Protein AF-A0A511W5P7-F1 (afdb_monomer_lite)

Radius of gyration: 16.64 Å; chains: 1; bounding box: 38×21×53 Å

Secondary structure (DSSP, 8-state):
--THHHHHHHHHHHHHHHHHHHHHTSSSPPB-SS----GGGB-HHHHHHHHHHHHHHHHHHHHHHHHH----HHHHHHHHHHHHHHHHHHHHHHHHHHIIIII--

Sequence (105 aa):
MNILLYFIGPILVVLILNPILSSMYKDEEKNDKGFVLNYHRLTYRRKMIRTLWGIPFITLLFLVIYWIGDLSSIEYIILGIVFFSLLLMGFVHNYVKWIKNEKYV

Structure (mmCIF, N/CA/C/O backbone):
data_AF-A0A511W5P7-F1
#
_entry.id   AF-A0A511W5P7-F1
#
loop_
_atom_site.group_PDB
_atom_site.id
_atom_site.type_symbol
_atom_site.label_atom_id
_atom_site.label_alt_id
_atom_site.label_comp_id
_atom_site.label_asym_id
_atom_site.label_entity_id
_atom_site.label_seq_id
_atom_site.pdbx_PDB_ins_code
_atom_site.Cartn_x
_atom_site.Cartn_y
_atom_site.Cartn_z
_atom_site.occupancy
_atom_site.B_iso_or_equiv
_atom_site.auth_seq_id
_atom_site.auth_comp_id
_atom_site.auth_asym_id
_atom_site.auth_atom_id
_atom_site.pdbx_PDB_model_num
ATOM 1 N N . MET A 1 1 ? 1.495 -1.564 -28.176 1.00 57.84 1 MET A N 1
ATOM 2 C CA . MET A 1 1 ? 0.201 -1.326 -27.493 1.00 57.84 1 MET A CA 1
ATOM 3 C C . MET A 1 1 ? 0.514 -0.845 -26.086 1.00 57.84 1 MET A C 1
ATOM 5 O O . MET A 1 1 ? 1.328 -1.481 -25.433 1.00 57.84 1 MET A O 1
ATOM 9 N N . ASN A 1 2 ? -0.005 0.308 -25.661 1.00 71.88 2 ASN A N 1
ATOM 10 C CA . ASN A 1 2 ? 0.457 0.950 -24.427 1.00 71.88 2 ASN A CA 1
ATOM 11 C C . ASN A 1 2 ? -0.189 0.273 -23.203 1.00 71.88 2 ASN A C 1
ATOM 13 O O . ASN A 1 2 ? -1.355 0.527 -22.907 1.00 71.88 2 ASN A O 1
ATOM 17 N N . ILE A 1 3 ? 0.553 -0.616 -22.528 1.00 70.25 3 ILE A N 1
ATOM 18 C CA . ILE A 1 3 ? 0.076 -1.434 -21.394 1.00 70.25 3 ILE A CA 1
ATOM 19 C C . ILE A 1 3 ? -0.558 -0.578 -20.280 1.00 70.25 3 ILE A C 1
ATOM 21 O O . ILE A 1 3 ? -1.493 -1.012 -19.613 1.00 70.25 3 ILE A O 1
ATOM 25 N N . LEU A 1 4 ? -0.113 0.677 -20.148 1.00 68.69 4 LEU A N 1
ATOM 26 C CA . LEU A 1 4 ? -0.618 1.663 -19.192 1.00 68.69 4 LEU A CA 1
ATOM 27 C C . LEU A 1 4 ? -2.132 1.898 -19.308 1.00 68.69 4 LEU A C 1
ATOM 29 O O . LEU A 1 4 ? -2.795 2.065 -18.286 1.00 68.69 4 LEU A O 1
ATOM 33 N N . LEU A 1 5 ? -2.701 1.844 -20.519 1.00 77.81 5 LEU A N 1
ATOM 34 C CA . LEU A 1 5 ? -4.140 2.045 -20.742 1.00 77.81 5 LEU A CA 1
ATOM 35 C C . LEU A 1 5 ? -5.002 0.995 -20.028 1.00 77.81 5 LEU A C 1
ATOM 37 O O . LEU A 1 5 ? -6.089 1.324 -19.556 1.00 77.81 5 LEU A O 1
ATOM 41 N N . TYR A 1 6 ? -4.511 -0.239 -19.887 1.00 80.12 6 TYR A N 1
ATOM 42 C CA . TYR A 1 6 ? -5.239 -1.304 -19.191 1.00 80.12 6 TYR A CA 1
ATOM 43 C C . TYR A 1 6 ? -5.291 -1.099 -17.674 1.00 80.12 6 TYR A C 1
ATOM 45 O O . TYR A 1 6 ? -6.205 -1.602 -17.025 1.00 80.12 6 TYR A O 1
ATOM 53 N N . PHE A 1 7 ? -4.355 -0.334 -17.103 1.00 78.31 7 PHE A N 1
ATOM 54 C CA . PHE A 1 7 ? -4.325 -0.041 -15.669 1.00 78.31 7 PHE A CA 1
ATOM 55 C C . PHE A 1 7 ? -5.201 1.156 -15.282 1.00 78.31 7 PHE A C 1
ATOM 57 O O . PHE A 1 7 ? -5.665 1.217 -14.145 1.00 78.31 7 PHE A O 1
ATOM 64 N N . ILE A 1 8 ? -5.489 2.072 -16.215 1.00 84.75 8 ILE A N 1
ATOM 65 C CA . ILE A 1 8 ? -6.290 3.279 -15.942 1.00 84.75 8 ILE A CA 1
ATOM 66 C C . ILE A 1 8 ? -7.687 2.915 -15.421 1.00 84.75 8 ILE A C 1
ATOM 68 O O . ILE A 1 8 ? -8.119 3.456 -14.405 1.00 84.75 8 ILE A O 1
ATOM 72 N N . GLY A 1 9 ? -8.378 1.974 -16.072 1.00 87.19 9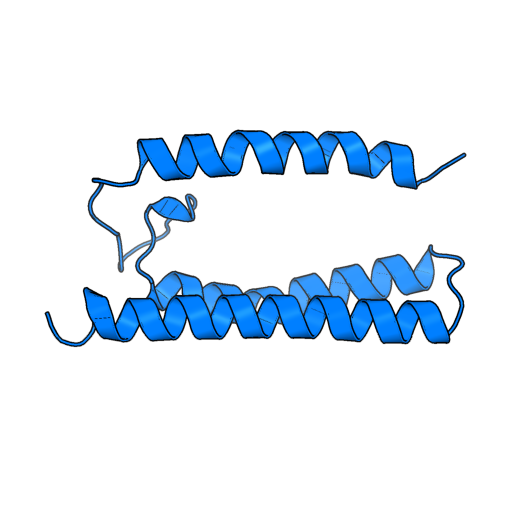 GLY A N 1
ATOM 73 C CA . GLY A 1 9 ? -9.728 1.550 -15.676 1.00 87.19 9 GLY A CA 1
ATOM 74 C C . GLY A 1 9 ? -9.795 1.012 -14.238 1.00 87.19 9 GLY A C 1
ATOM 75 O O . GLY A 1 9 ? -10.516 1.580 -13.416 1.00 87.19 9 GLY A O 1
ATOM 76 N N . PRO A 1 10 ? -9.021 -0.034 -13.889 1.00 87.25 10 PRO A N 1
ATOM 77 C CA . PRO A 1 10 ? -8.951 -0.557 -12.526 1.00 87.25 10 PRO A CA 1
ATOM 78 C C . PRO A 1 10 ? -8.564 0.497 -11.481 1.00 87.25 10 PRO A C 1
ATOM 80 O O . PRO A 1 10 ? -9.158 0.528 -10.403 1.00 87.25 10 PRO A O 1
ATOM 83 N N . ILE A 1 11 ? -7.616 1.389 -11.794 1.00 86.06 11 ILE A N 1
ATOM 84 C CA . ILE A 1 11 ? -7.204 2.468 -10.883 1.00 86.06 11 ILE A CA 1
ATOM 85 C C . ILE A 1 11 ? -8.371 3.422 -10.611 1.00 86.06 11 ILE A C 1
ATOM 87 O O . ILE A 1 11 ? -8.648 3.723 -9.450 1.00 86.06 11 ILE A O 1
ATOM 91 N N . LEU A 1 12 ? -9.094 3.856 -11.648 1.00 89.38 12 LEU A N 1
ATOM 92 C CA . LEU A 1 12 ? -10.261 4.729 -11.494 1.00 89.38 12 LEU A CA 1
ATOM 93 C C . LEU A 1 12 ? -11.353 4.075 -10.643 1.00 89.38 12 LEU A C 1
ATOM 95 O O . LEU A 1 12 ? -11.903 4.717 -9.749 1.00 89.38 12 LEU A O 1
ATOM 99 N N . VAL A 1 13 ? -11.623 2.787 -10.865 1.00 90.38 13 VAL A N 1
ATOM 100 C CA . VAL A 1 13 ? -12.593 2.029 -10.063 1.00 90.38 13 VAL A CA 1
ATOM 101 C C . VAL A 1 13 ? -12.185 2.014 -8.589 1.00 90.38 13 VAL A C 1
ATOM 103 O O . VAL A 1 13 ? -13.008 2.308 -7.725 1.00 90.38 13 VAL A O 1
ATOM 106 N N . VAL A 1 14 ? -10.914 1.741 -8.278 1.00 87.44 14 VAL A N 1
ATOM 107 C CA . VAL A 1 14 ? -10.419 1.755 -6.892 1.00 87.44 14 VAL A CA 1
ATOM 108 C C . VAL A 1 14 ? -10.532 3.151 -6.274 1.00 87.44 14 VAL A C 1
ATOM 110 O O . VAL A 1 14 ? -10.987 3.270 -5.137 1.00 87.44 14 VAL A O 1
ATOM 113 N N . LEU A 1 15 ? -10.174 4.207 -7.010 1.00 88.69 15 LEU A N 1
ATOM 114 C CA . LEU A 1 15 ? -10.242 5.590 -6.527 1.00 88.69 15 LEU A CA 1
ATOM 115 C C . LEU A 1 15 ? -11.670 6.042 -6.205 1.00 88.69 15 LEU A C 1
ATOM 117 O O . LEU A 1 15 ? -11.852 6.802 -5.258 1.00 88.69 15 LEU A O 1
ATOM 121 N N . ILE A 1 16 ? -12.670 5.563 -6.949 1.00 91.50 16 ILE A N 1
ATOM 122 C CA . ILE A 1 16 ? -14.084 5.886 -6.716 1.00 91.50 16 ILE A CA 1
ATOM 123 C C . ILE A 1 16 ? -14.674 5.017 -5.599 1.00 91.50 16 ILE A C 1
ATOM 125 O O . ILE A 1 16 ? -15.345 5.527 -4.703 1.00 91.50 16 ILE A O 1
ATOM 129 N N . LEU A 1 17 ? -14.421 3.705 -5.610 1.00 88.56 17 LEU A N 1
ATOM 130 C CA . LEU A 1 17 ? -15.016 2.785 -4.635 1.00 88.56 17 LEU A CA 1
ATOM 131 C C . LEU A 1 17 ? -14.478 2.997 -3.218 1.00 88.56 17 LEU A C 1
ATOM 133 O O . LEU A 1 17 ? -15.220 2.850 -2.248 1.00 88.56 17 LEU A O 1
ATOM 137 N N . ASN A 1 18 ? -13.198 3.341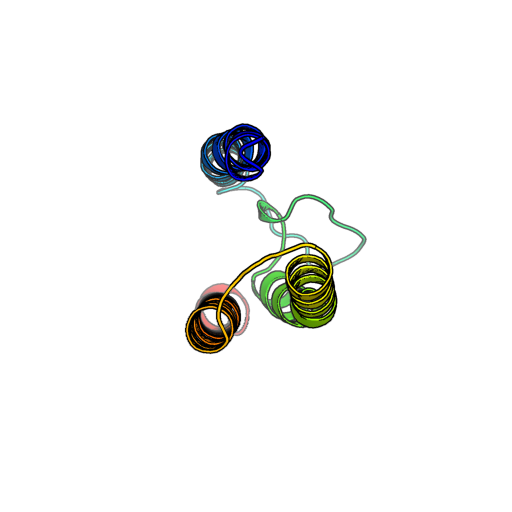 -3.074 1.00 87.50 18 ASN A N 1
ATOM 138 C CA . ASN A 1 18 ? -12.569 3.469 -1.763 1.00 87.50 18 ASN A CA 1
ATOM 139 C C . ASN A 1 18 ? -13.214 4.550 -0.861 1.00 87.50 18 ASN A C 1
ATOM 141 O O . ASN A 1 18 ? -13.550 4.216 0.278 1.00 87.50 18 ASN A O 1
ATOM 145 N N . PRO A 1 19 ? -13.461 5.798 -1.319 1.00 88.19 19 PRO A N 1
ATOM 146 C CA . PRO A 1 19 ? -14.156 6.802 -0.513 1.00 88.19 19 PRO A CA 1
ATOM 147 C C . PRO A 1 19 ? -15.622 6.441 -0.252 1.00 88.19 19 PRO A C 1
ATOM 149 O O . PRO A 1 19 ? -16.094 6.649 0.864 1.00 88.19 19 PRO A O 1
ATOM 152 N N . ILE A 1 20 ? -16.323 5.846 -1.226 1.00 89.19 20 ILE A N 1
ATOM 153 C CA . ILE A 1 20 ? -17.718 5.408 -1.051 1.00 89.19 20 ILE A CA 1
ATOM 154 C C . ILE A 1 20 ? -17.803 4.385 0.084 1.00 89.19 20 ILE A C 1
ATOM 156 O O . ILE A 1 20 ? -18.536 4.582 1.051 1.00 89.19 20 ILE A O 1
ATOM 160 N N . LEU A 1 21 ? -16.990 3.327 0.019 1.00 86.56 21 LEU A N 1
ATOM 161 C CA . LEU A 1 21 ? -16.954 2.299 1.056 1.00 86.56 21 LEU A CA 1
ATOM 162 C C . LEU A 1 21 ? -16.466 2.870 2.396 1.00 86.56 21 LEU A C 1
ATOM 164 O O . LEU A 1 21 ? -17.007 2.525 3.443 1.00 86.56 21 LEU A O 1
ATOM 168 N N . SER A 1 22 ? -15.490 3.780 2.385 1.00 85.56 22 SER A N 1
ATOM 169 C CA . SER A 1 22 ? -15.046 4.452 3.609 1.00 85.56 22 SER A CA 1
ATOM 170 C C . SER A 1 22 ? -16.168 5.245 4.278 1.00 85.56 22 SER A C 1
ATOM 172 O O . SER A 1 22 ? -16.197 5.310 5.504 1.00 85.56 22 SER A O 1
ATOM 174 N N . SER A 1 23 ? -17.055 5.872 3.503 1.00 85.62 23 SER A N 1
ATOM 175 C CA . SER A 1 23 ? -18.180 6.638 4.041 1.00 85.62 23 SER A CA 1
ATOM 176 C C . SER A 1 23 ? -19.292 5.722 4.540 1.00 85.62 23 SER A C 1
ATOM 178 O O . SER A 1 23 ? -19.844 5.969 5.606 1.00 85.62 23 SER A O 1
ATOM 180 N N . MET A 1 24 ? -19.602 4.653 3.802 1.00 86.56 24 MET A N 1
ATOM 181 C CA . MET A 1 24 ? -20.674 3.721 4.164 1.00 86.56 24 MET A CA 1
ATOM 182 C C . MET A 1 24 ? -20.395 2.968 5.468 1.00 86.56 24 MET A C 1
ATOM 184 O O . MET A 1 24 ? -21.317 2.703 6.226 1.00 86.56 24 MET A O 1
ATOM 188 N N . TYR A 1 25 ? -19.132 2.622 5.735 1.00 83.56 25 TYR A N 1
ATOM 189 C CA . TYR A 1 25 ? -18.744 1.789 6.880 1.00 83.56 25 TYR A CA 1
ATOM 190 C C . TYR A 1 25 ? -18.040 2.572 7.994 1.00 83.56 25 TYR A C 1
ATOM 192 O O . TYR A 1 25 ? -17.327 1.982 8.805 1.00 83.56 25 TYR A O 1
ATOM 200 N N . LYS A 1 26 ? -18.190 3.900 8.020 1.00 77.69 26 LYS A N 1
ATOM 201 C CA . LYS A 1 26 ? -17.518 4.760 9.001 1.00 77.69 26 LYS A CA 1
ATOM 202 C C . LYS A 1 26 ? -18.018 4.520 10.429 1.00 77.69 26 LYS A C 1
ATOM 204 O O . LYS A 1 26 ? -17.194 4.450 11.340 1.00 77.69 26 LYS A O 1
ATOM 209 N N . ASP A 1 27 ? -19.332 4.377 10.584 1.00 80.00 27 ASP A N 1
ATOM 210 C CA . ASP A 1 27 ? -20.018 4.269 11.881 1.00 80.00 27 ASP A CA 1
ATOM 211 C C . ASP A 1 27 ? -20.400 2.818 12.228 1.00 80.00 27 ASP A C 1
ATOM 213 O O . ASP A 1 27 ? -21.024 2.545 13.248 1.00 80.00 27 ASP A O 1
ATOM 217 N N . GLU A 1 28 ? -20.007 1.871 11.377 1.00 81.06 28 GLU A N 1
ATOM 218 C CA . GLU A 1 28 ? -20.232 0.444 11.585 1.00 81.06 28 GLU A CA 1
ATOM 219 C C . GLU A 1 28 ? -19.248 -0.134 12.606 1.00 81.06 28 GLU A C 1
ATOM 221 O O . GLU A 1 28 ? -18.050 0.175 12.597 1.00 81.06 28 GLU A O 1
ATOM 226 N N . GLU A 1 29 ? -19.737 -1.045 13.451 1.00 80.12 29 GLU A N 1
ATOM 227 C CA . GLU A 1 29 ? -18.880 -1.770 14.382 1.00 80.12 29 GLU A CA 1
ATOM 228 C C . GLU A 1 29 ? -17.821 -2.589 13.636 1.00 80.12 29 GLU A C 1
ATOM 230 O O . GLU A 1 29 ? -18.081 -3.315 12.666 1.00 80.12 29 GLU A O 1
ATOM 235 N N . LYS A 1 30 ? -16.581 -2.474 14.112 1.00 83.00 30 LYS A N 1
ATOM 236 C CA . LYS A 1 30 ? -15.450 -3.177 13.518 1.00 83.00 30 LYS A CA 1
ATOM 237 C C . LYS A 1 30 ? -15.363 -4.600 14.035 1.00 83.00 30 LYS A C 1
ATOM 239 O O . LYS A 1 30 ? -15.376 -4.848 15.235 1.00 83.00 30 LYS A O 1
ATOM 244 N N . ASN A 1 31 ? -15.147 -5.532 13.116 1.00 80.31 31 ASN A N 1
ATOM 245 C CA . ASN A 1 31 ? -15.118 -6.956 13.416 1.00 80.31 31 ASN A CA 1
ATOM 246 C C . ASN A 1 31 ? -13.686 -7.493 13.570 1.00 80.31 31 ASN A C 1
ATOM 248 O O . ASN A 1 31 ? -12.931 -7.586 12.593 1.00 80.31 31 ASN A O 1
ATOM 252 N N . ASP A 1 32 ? -13.339 -7.929 14.790 1.00 76.19 32 ASP A N 1
ATOM 253 C CA . ASP A 1 32 ? -12.065 -8.610 15.094 1.00 76.19 32 ASP A CA 1
ATOM 254 C C . ASP A 1 32 ? -12.149 -10.144 15.105 1.00 76.19 32 ASP A C 1
ATOM 256 O O . ASP A 1 32 ? -11.146 -10.822 15.346 1.00 76.19 32 ASP A O 1
ATOM 260 N N . LYS A 1 33 ? -13.315 -10.723 14.788 1.00 81.06 33 LYS A N 1
ATOM 261 C CA . LYS A 1 33 ? -13.539 -12.179 14.723 1.00 81.06 33 LYS A CA 1
ATOM 262 C C . LYS A 1 33 ? -14.095 -12.603 13.361 1.00 81.06 33 LYS A C 1
ATOM 264 O O . LYS A 1 33 ? -14.657 -11.796 12.628 1.00 81.06 33 LYS A O 1
ATOM 269 N N . GLY A 1 34 ? -13.862 -13.865 13.000 1.00 83.19 34 GLY A N 1
ATOM 270 C CA . GLY A 1 34 ? -14.349 -14.454 11.749 1.00 83.19 34 GLY A CA 1
ATOM 271 C C . GLY A 1 34 ? -13.713 -13.886 10.476 1.00 83.19 34 GLY A C 1
ATOM 272 O O . GLY A 1 34 ? -12.788 -13.063 10.523 1.00 83.19 34 GLY A O 1
ATOM 273 N N . PHE A 1 35 ? -14.219 -14.360 9.337 1.00 81.56 35 PHE A N 1
ATOM 274 C CA . PHE A 1 35 ? -13.823 -13.921 8.003 1.00 81.56 35 PHE A CA 1
ATOM 275 C C . PHE A 1 35 ? -14.568 -12.640 7.619 1.00 81.56 35 PHE A C 1
ATOM 277 O O . PHE A 1 35 ? -15.795 -12.600 7.611 1.00 81.56 35 PHE A O 1
ATOM 284 N N . VAL A 1 36 ? -13.815 -11.589 7.293 1.00 82.31 36 VAL A N 1
ATOM 285 C CA . VAL A 1 36 ? -14.363 -10.295 6.872 1.00 82.31 36 VAL A CA 1
ATOM 286 C C . VAL A 1 36 ? -13.648 -9.864 5.595 1.00 82.31 36 VAL A C 1
ATOM 288 O O . VAL A 1 36 ? -12.450 -9.550 5.608 1.00 82.31 36 VAL A O 1
ATOM 291 N N . LEU A 1 37 ? -14.392 -9.869 4.487 1.00 77.25 37 LEU A N 1
ATOM 292 C CA . LEU A 1 37 ? -13.904 -9.436 3.173 1.00 77.25 37 LEU A CA 1
ATOM 293 C C . LEU A 1 37 ? -13.681 -7.926 3.137 1.00 77.25 37 LEU A C 1
ATOM 295 O O . LEU A 1 37 ? -12.585 -7.470 2.811 1.00 77.25 37 LEU A O 1
ATOM 299 N N . ASN A 1 38 ? -14.704 -7.159 3.517 1.00 82.75 38 ASN A N 1
ATOM 300 C CA . ASN A 1 38 ? -14.684 -5.707 3.425 1.00 82.75 38 ASN A CA 1
ATOM 301 C C . ASN A 1 38 ? -13.612 -5.101 4.340 1.00 82.75 38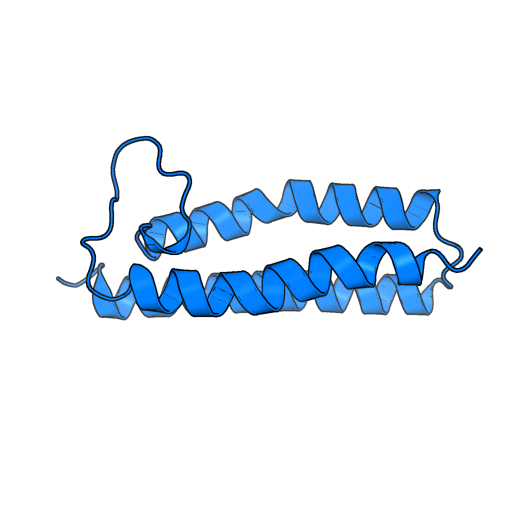 ASN A C 1
ATOM 303 O O . ASN A 1 38 ? -13.692 -5.200 5.566 1.00 82.75 38 ASN A O 1
ATOM 307 N N . TYR A 1 39 ? -12.636 -4.428 3.728 1.00 82.56 39 TYR A N 1
ATOM 308 C CA . TYR A 1 39 ? -11.529 -3.799 4.434 1.00 82.56 39 TYR A CA 1
ATOM 309 C C . TYR A 1 39 ? -12.006 -2.758 5.451 1.00 82.56 39 TYR A C 1
ATOM 311 O O . TYR A 1 39 ? -11.456 -2.685 6.546 1.00 82.56 39 TYR A O 1
ATOM 319 N N . HIS A 1 40 ? -13.047 -1.981 5.142 1.00 83.94 40 HIS A N 1
ATOM 320 C CA . HIS A 1 40 ? -13.464 -0.863 5.992 1.00 83.94 40 HIS A CA 1
ATOM 321 C C . HIS A 1 40 ? -14.028 -1.306 7.346 1.00 83.94 40 HIS A C 1
ATOM 323 O O . HIS A 1 40 ? -13.736 -0.649 8.343 1.00 83.94 40 HIS A O 1
ATOM 329 N N . ARG A 1 41 ? -14.659 -2.488 7.408 1.00 85.69 41 ARG A N 1
ATOM 330 C CA . ARG A 1 41 ? -15.222 -3.104 8.630 1.00 85.69 41 ARG A CA 1
ATOM 331 C C . ARG A 1 41 ? -14.193 -3.798 9.530 1.00 85.69 41 ARG A C 1
ATOM 333 O O . ARG A 1 41 ? -14.555 -4.378 10.549 1.00 85.69 41 ARG A O 1
ATOM 340 N N . LEU A 1 42 ? -12.916 -3.808 9.153 1.00 87.25 42 LEU A N 1
ATOM 341 C CA . LEU A 1 42 ? -11.862 -4.421 9.962 1.00 87.25 42 LEU A CA 1
ATOM 342 C C . LEU A 1 42 ? -11.364 -3.474 11.054 1.00 87.25 42 LEU A C 1
ATOM 344 O O . LEU A 1 42 ? -11.209 -2.267 10.827 1.00 87.25 42 LEU A O 1
ATOM 348 N N . THR A 1 43 ? -11.002 -4.062 12.193 1.00 89.62 43 THR A N 1
ATOM 349 C CA . THR A 1 43 ? -10.166 -3.426 13.219 1.00 89.62 43 THR A CA 1
ATOM 350 C C . THR A 1 43 ? -8.837 -2.961 12.632 1.00 89.62 43 THR A C 1
ATOM 352 O O . THR A 1 43 ? -8.296 -3.560 11.694 1.00 89.62 43 THR A O 1
ATOM 355 N N . TYR A 1 44 ? -8.283 -1.884 13.182 1.00 89.00 44 TYR A N 1
ATOM 356 C CA . TYR A 1 44 ? -6.974 -1.377 12.781 1.00 89.00 44 TYR A CA 1
ATOM 357 C C . TYR A 1 44 ? -5.872 -2.416 13.017 1.00 89.00 44 TYR A C 1
ATOM 359 O O . TYR A 1 44 ? -4.966 -2.531 12.190 1.00 89.00 44 TYR A O 1
ATOM 367 N N . ARG A 1 45 ? -6.003 -3.260 14.051 1.00 89.50 45 ARG A N 1
ATOM 368 C CA . ARG A 1 45 ? -5.126 -4.423 14.266 1.00 89.50 45 ARG A CA 1
ATOM 369 C C . ARG A 1 45 ? -5.106 -5.380 13.071 1.00 89.50 45 ARG A C 1
ATOM 371 O O . ARG A 1 45 ? -4.039 -5.738 12.573 1.00 89.50 45 ARG A O 1
ATOM 378 N N . ARG A 1 46 ? -6.278 -5.805 12.587 1.00 89.75 46 ARG A N 1
ATOM 379 C CA . ARG A 1 46 ? -6.381 -6.715 11.432 1.00 89.75 46 ARG A CA 1
ATOM 380 C C . ARG A 1 46 ? -5.926 -6.054 10.143 1.00 89.75 46 ARG A C 1
ATOM 382 O O . ARG A 1 46 ? -5.275 -6.715 9.339 1.00 89.75 46 ARG A O 1
ATOM 389 N N . LYS A 1 47 ? -6.233 -4.767 9.955 1.00 91.38 47 LYS A N 1
ATOM 390 C CA . LYS A 1 47 ? -5.727 -3.979 8.822 1.00 91.38 47 LYS A CA 1
ATOM 391 C C . LYS A 1 47 ? -4.199 -3.984 8.801 1.00 91.38 47 LYS A C 1
ATOM 393 O O . LYS A 1 47 ? -3.628 -4.301 7.766 1.00 91.38 47 LYS A O 1
ATOM 398 N N . MET A 1 48 ? -3.554 -3.762 9.949 1.00 91.69 48 MET A N 1
ATOM 399 C CA . MET A 1 48 ? -2.095 -3.826 10.100 1.00 91.69 48 MET A CA 1
ATOM 400 C C . MET A 1 48 ? -1.527 -5.201 9.718 1.00 91.69 48 MET A C 1
ATOM 402 O O . MET A 1 48 ? -0.609 -5.279 8.906 1.00 91.69 48 MET A O 1
ATOM 406 N N . ILE A 1 49 ? -2.094 -6.292 10.250 1.00 90.44 49 ILE A N 1
ATOM 407 C CA . ILE A 1 49 ? -1.666 -7.658 9.903 1.00 90.44 49 ILE A CA 1
ATOM 408 C C . ILE A 1 49 ? -1.847 -7.902 8.398 1.00 90.44 49 ILE A C 1
ATOM 410 O O . ILE A 1 49 ? -0.946 -8.416 7.741 1.00 90.44 49 ILE A O 1
ATOM 414 N N . ARG A 1 50 ? -2.981 -7.487 7.821 1.00 89.50 50 ARG A N 1
ATOM 415 C CA . ARG A 1 50 ? -3.261 -7.635 6.387 1.00 89.50 50 ARG A CA 1
ATOM 416 C C . ARG A 1 50 ? -2.302 -6.813 5.515 1.00 89.50 50 ARG A C 1
ATOM 418 O O . ARG A 1 50 ? -1.956 -7.281 4.438 1.00 89.50 50 ARG A O 1
ATOM 425 N N . THR A 1 51 ? -1.823 -5.654 5.975 1.00 92.19 51 THR A N 1
ATOM 426 C CA . THR A 1 51 ? -0.760 -4.899 5.286 1.00 92.19 51 THR A CA 1
ATOM 427 C C . THR A 1 51 ? 0.526 -5.724 5.164 1.00 92.19 51 THR A C 1
ATOM 429 O O . THR A 1 51 ? 1.138 -5.720 4.101 1.00 92.19 51 THR A O 1
ATOM 432 N N . LEU A 1 52 ? 0.898 -6.498 6.192 1.00 91.44 52 LEU A N 1
ATOM 433 C CA . LEU A 1 52 ? 2.052 -7.407 6.129 1.00 91.44 52 LEU A CA 1
ATOM 434 C C . LEU A 1 52 ? 1.804 -8.603 5.201 1.00 91.44 52 LEU A C 1
ATOM 436 O O . LEU A 1 52 ? 2.678 -8.961 4.419 1.00 91.44 52 LEU A O 1
ATOM 440 N N . TRP A 1 53 ? 0.597 -9.176 5.207 1.00 90.56 53 TRP A N 1
ATOM 441 C CA . TRP A 1 53 ? 0.209 -10.188 4.210 1.00 90.56 53 TRP A CA 1
ATOM 442 C C . TRP A 1 53 ? 0.197 -9.645 2.777 1.00 90.56 53 TRP A C 1
ATOM 444 O O . TRP A 1 53 ? 0.221 -10.429 1.834 1.00 90.56 53 TRP A O 1
ATOM 454 N N . GLY A 1 54 ? 0.195 -8.321 2.603 1.00 89.56 54 GLY A N 1
ATOM 455 C CA . GLY A 1 54 ? 0.394 -7.656 1.319 1.00 89.56 54 GLY A CA 1
ATOM 456 C C . GLY A 1 54 ? 1.793 -7.855 0.731 1.00 89.56 54 GLY A C 1
ATOM 457 O O . GLY A 1 54 ? 1.934 -7.748 -0.484 1.00 89.56 54 GLY A O 1
ATOM 458 N N . ILE A 1 55 ? 2.803 -8.189 1.550 1.00 92.31 55 ILE A N 1
ATOM 459 C CA . ILE A 1 55 ? 4.193 -8.382 1.105 1.00 92.31 55 ILE A CA 1
ATOM 460 C C . ILE A 1 55 ? 4.270 -9.438 -0.016 1.00 92.31 55 ILE A C 1
ATOM 462 O O . ILE A 1 55 ? 4.702 -9.068 -1.105 1.00 92.31 55 ILE A O 1
ATOM 466 N N . PRO A 1 56 ? 3.785 -10.690 0.162 1.00 93.94 56 PRO A N 1
ATOM 467 C CA . PRO A 1 56 ? 3.759 -11.685 -0.913 1.00 93.94 56 PRO A CA 1
ATOM 468 C C . PRO A 1 56 ? 3.138 -11.192 -2.225 1.00 93.94 56 PRO A C 1
ATOM 470 O O . PRO A 1 56 ? 3.674 -11.458 -3.298 1.00 93.94 56 PRO A O 1
ATOM 473 N N . PHE A 1 57 ? 2.026 -10.455 -2.153 1.00 91.75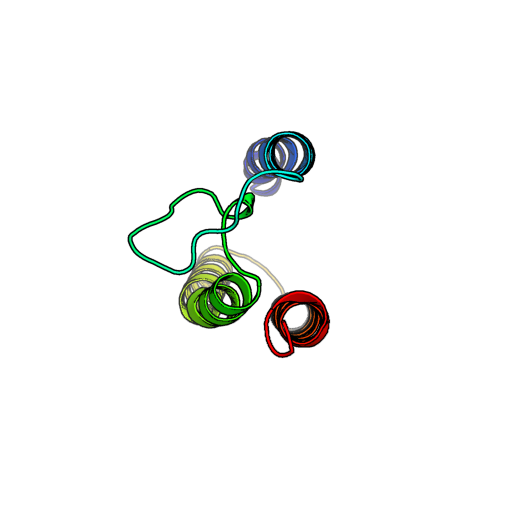 57 PHE A N 1
ATOM 474 C CA . PHE A 1 57 ? 1.329 -9.958 -3.342 1.00 91.75 57 PHE A CA 1
ATOM 475 C C . PHE A 1 57 ? 2.114 -8.857 -4.051 1.00 91.75 57 PHE A C 1
ATOM 477 O O . PHE A 1 57 ? 2.198 -8.860 -5.275 1.00 91.75 57 PHE A O 1
ATOM 484 N N . ILE A 1 58 ? 2.708 -7.934 -3.293 1.00 92.06 58 ILE A N 1
ATOM 485 C CA . ILE A 1 58 ? 3.551 -6.864 -3.835 1.00 92.06 58 ILE A CA 1
ATOM 486 C C . ILE A 1 58 ? 4.815 -7.455 -4.462 1.00 92.06 58 ILE A C 1
ATOM 488 O O . ILE A 1 58 ? 5.200 -7.040 -5.551 1.00 92.06 58 ILE A O 1
ATOM 492 N N . THR A 1 59 ? 5.430 -8.456 -3.828 1.00 92.94 59 THR A N 1
ATOM 493 C CA . THR A 1 59 ? 6.580 -9.171 -4.393 1.00 92.94 59 THR A CA 1
ATOM 494 C C . THR A 1 59 ? 6.206 -9.885 -5.689 1.00 92.94 59 THR A C 1
ATOM 496 O O . THR A 1 59 ? 6.920 -9.752 -6.679 1.00 92.94 59 THR A O 1
ATOM 499 N N . LEU A 1 60 ? 5.071 -10.590 -5.723 1.00 94.25 60 LEU A N 1
ATOM 500 C CA . LEU A 1 60 ? 4.589 -11.249 -6.936 1.00 94.25 60 LEU A CA 1
ATOM 501 C C . LEU A 1 60 ? 4.314 -10.237 -8.056 1.00 94.25 60 LEU A C 1
ATOM 503 O O . LEU A 1 60 ? 4.736 -10.449 -9.187 1.00 94.25 60 LEU A O 1
ATOM 507 N N . LEU A 1 61 ? 3.655 -9.119 -7.740 1.00 91.06 61 LEU A N 1
ATOM 508 C CA . LEU A 1 61 ? 3.405 -8.038 -8.692 1.00 91.06 61 LEU A CA 1
ATOM 509 C C . LEU A 1 61 ? 4.715 -7.468 -9.245 1.00 91.06 61 LEU A C 1
ATOM 511 O O . LEU A 1 61 ? 4.835 -7.281 -10.452 1.00 91.06 61 LEU A O 1
ATOM 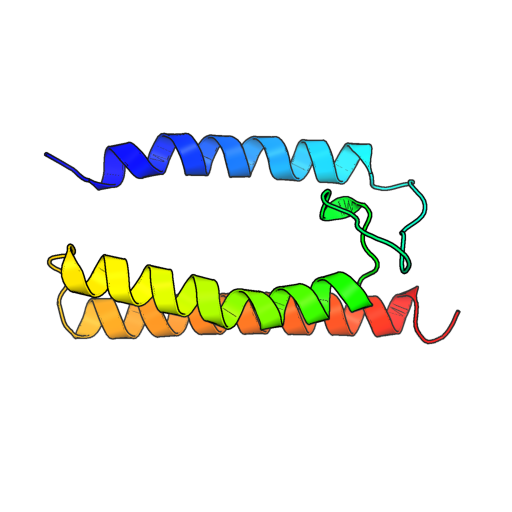515 N N . PHE A 1 62 ? 5.702 -7.229 -8.381 1.00 92.12 62 PHE A N 1
ATOM 516 C CA . PHE A 1 62 ? 7.017 -6.746 -8.791 1.00 92.12 62 PHE A CA 1
ATOM 517 C C . PHE A 1 62 ? 7.713 -7.734 -9.736 1.00 92.12 62 PHE A C 1
ATOM 519 O O . PHE A 1 62 ? 8.253 -7.315 -10.754 1.00 92.12 62 PHE A O 1
ATOM 526 N N . LEU A 1 63 ? 7.647 -9.041 -9.452 1.00 93.81 63 LEU A N 1
ATOM 527 C CA . LEU A 1 63 ? 8.198 -10.082 -10.327 1.00 93.81 63 LEU A CA 1
ATOM 528 C C . LEU A 1 63 ? 7.496 -10.137 -11.685 1.00 93.81 63 LEU A C 1
ATOM 530 O O . LEU A 1 63 ? 8.165 -10.269 -12.705 1.00 93.81 63 LEU A O 1
ATOM 534 N N . VAL A 1 64 ? 6.166 -10.002 -11.709 1.00 91.50 64 VAL A N 1
ATOM 535 C CA . VAL A 1 64 ? 5.411 -9.919 -12.964 1.00 91.50 64 VAL A CA 1
ATOM 536 C C . VAL A 1 64 ? 5.888 -8.717 -13.767 1.00 91.50 64 VAL A C 1
ATOM 538 O O . VAL A 1 64 ? 6.284 -8.898 -14.912 1.00 91.50 64 VAL A O 1
ATOM 541 N N . ILE A 1 65 ? 5.931 -7.521 -13.166 1.00 90.12 65 ILE A N 1
ATOM 542 C CA . ILE A 1 65 ? 6.418 -6.305 -13.836 1.00 90.12 65 ILE A CA 1
ATOM 543 C C . ILE A 1 65 ? 7.853 -6.503 -14.332 1.00 90.12 65 ILE A C 1
ATOM 545 O O . ILE A 1 65 ? 8.145 -6.107 -15.448 1.00 90.12 65 ILE A O 1
ATOM 549 N N . TYR A 1 66 ? 8.718 -7.162 -13.560 1.00 90.69 66 TYR A N 1
ATOM 550 C CA . TYR A 1 66 ? 10.085 -7.470 -13.978 1.00 90.69 66 TYR A CA 1
ATOM 551 C C . TYR A 1 66 ? 10.157 -8.409 -15.195 1.00 90.69 66 TYR A C 1
ATOM 553 O O . TYR A 1 66 ? 11.024 -8.246 -16.046 1.00 90.69 66 TYR A O 1
ATOM 561 N N . TRP A 1 67 ? 9.251 -9.386 -15.297 1.00 92.00 67 TRP A N 1
ATOM 562 C CA . TRP A 1 67 ? 9.223 -10.355 -16.400 1.00 92.00 67 TRP A CA 1
ATOM 563 C C . TRP A 1 67 ? 8.639 -9.805 -17.700 1.00 92.00 67 TRP A C 1
ATOM 565 O O . TRP A 1 67 ? 9.092 -10.190 -18.775 1.00 92.00 67 TRP A O 1
ATOM 575 N N . ILE A 1 68 ? 7.602 -8.969 -17.616 1.00 88.94 68 ILE A N 1
ATOM 576 C CA . ILE A 1 68 ? 6.888 -8.464 -18.804 1.00 88.94 68 ILE A CA 1
ATOM 577 C C . ILE A 1 68 ? 7.201 -7.001 -19.125 1.00 88.94 68 ILE A C 1
ATOM 579 O O . ILE A 1 68 ? 6.796 -6.506 -20.176 1.00 88.94 68 ILE A O 1
ATOM 583 N N . GLY A 1 69 ? 7.838 -6.290 -18.199 1.00 84.62 69 GLY A N 1
ATOM 584 C CA . GLY A 1 69 ? 8.130 -4.870 -18.297 1.00 84.62 69 GLY A CA 1
ATOM 585 C C . GLY A 1 69 ? 9.508 -4.608 -18.885 1.00 84.62 69 GLY A C 1
ATOM 586 O O . GLY A 1 69 ? 10.472 -5.316 -18.610 1.00 84.62 69 GLY A O 1
ATOM 587 N N . ASP A 1 70 ? 9.592 -3.533 -19.656 1.00 88.12 70 ASP A N 1
ATOM 588 C CA . ASP A 1 70 ? 10.832 -3.029 -20.247 1.00 88.12 70 ASP A CA 1
ATOM 589 C C . ASP A 1 70 ? 11.249 -1.740 -19.522 1.00 88.12 70 ASP A C 1
ATOM 591 O O . ASP A 1 70 ? 11.237 -0.647 -20.084 1.00 88.12 70 ASP A O 1
ATOM 595 N N . LEU A 1 71 ? 11.475 -1.856 -18.208 1.00 89.19 71 LEU A N 1
ATOM 596 C CA . LEU A 1 71 ? 11.953 -0.759 -17.364 1.00 89.19 71 LEU A CA 1
ATOM 597 C C . LEU A 1 71 ? 13.473 -0.847 -17.200 1.00 89.19 71 LEU A C 1
ATOM 599 O O . LEU A 1 71 ? 14.062 -1.926 -17.137 1.00 89.19 71 LEU A O 1
ATOM 603 N N . SER A 1 72 ? 14.118 0.302 -17.060 1.00 92.94 72 SER A N 1
ATOM 604 C CA . SER A 1 72 ? 15.528 0.394 -16.696 1.00 92.94 72 SER A CA 1
ATOM 605 C C . SER A 1 72 ? 15.772 -0.014 -15.237 1.00 92.94 72 SER A C 1
ATOM 607 O O . SER A 1 72 ? 14.887 0.037 -14.379 1.00 92.94 72 SER A O 1
ATOM 609 N N . SER A 1 73 ? 17.020 -0.358 -14.906 1.00 93.81 73 SER A N 1
ATOM 610 C CA . SER A 1 73 ? 17.410 -0.721 -13.535 1.00 93.81 73 SER A CA 1
ATOM 611 C C . SER A 1 73 ? 17.090 0.375 -12.510 1.00 93.81 73 SER A C 1
ATOM 613 O O . SER A 1 73 ? 16.699 0.072 -11.384 1.00 93.81 73 SER A O 1
ATOM 615 N N . ILE A 1 74 ? 17.228 1.649 -12.896 1.00 95.56 74 ILE A N 1
ATOM 616 C CA . ILE A 1 74 ? 16.917 2.795 -12.029 1.00 95.56 74 ILE A CA 1
ATOM 617 C C . ILE A 1 74 ? 15.410 2.860 -11.756 1.00 95.56 74 ILE A C 1
ATOM 619 O O . ILE A 1 74 ? 15.002 3.046 -10.611 1.00 95.56 74 ILE A O 1
ATOM 623 N N . GLU A 1 75 ? 14.579 2.655 -1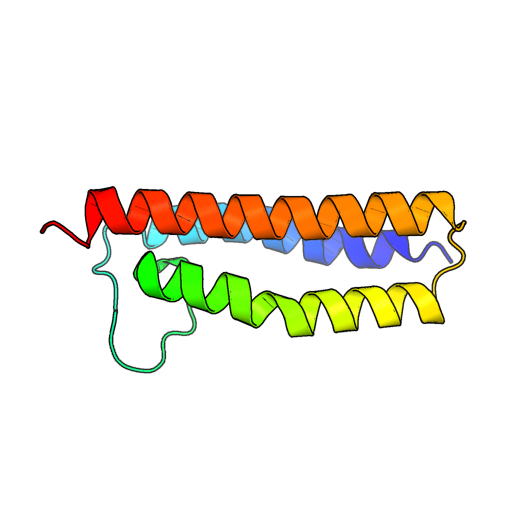2.777 1.00 91.75 75 GLU A N 1
ATOM 624 C CA . GLU A 1 75 ? 13.121 2.648 -12.628 1.00 91.75 75 GLU A CA 1
ATOM 625 C C . GLU A 1 75 ? 12.643 1.503 -11.729 1.00 91.75 75 GLU A C 1
ATOM 627 O O . GLU A 1 75 ? 11.783 1.724 -10.877 1.00 91.75 75 GLU A O 1
ATOM 632 N N . TYR A 1 76 ? 13.245 0.312 -11.824 1.00 92.50 76 TYR A N 1
ATOM 633 C CA . TYR A 1 76 ? 12.950 -0.793 -10.903 1.00 92.50 76 TYR A CA 1
ATOM 634 C C . TYR A 1 76 ? 13.312 -0.472 -9.447 1.00 92.50 76 TYR A C 1
ATOM 636 O O . TYR A 1 76 ? 12.543 -0.798 -8.539 1.00 92.50 76 TYR A O 1
ATOM 644 N N . ILE A 1 77 ? 14.449 0.190 -9.207 1.00 95.62 77 ILE A N 1
ATOM 645 C CA . ILE A 1 77 ? 14.846 0.630 -7.860 1.00 95.62 77 ILE A CA 1
ATOM 646 C C . ILE A 1 77 ? 13.829 1.634 -7.312 1.00 95.62 77 ILE A C 1
ATOM 648 O O . ILE A 1 77 ? 13.356 1.479 -6.185 1.00 95.62 77 ILE A O 1
ATOM 652 N N . ILE A 1 78 ? 13.453 2.634 -8.115 1.00 95.00 78 ILE A N 1
ATOM 653 C CA . ILE A 1 78 ? 12.447 3.633 -7.735 1.00 95.00 78 ILE A CA 1
ATOM 654 C C . ILE A 1 78 ? 11.114 2.947 -7.418 1.00 95.00 78 ILE A C 1
ATOM 656 O O . ILE A 1 78 ? 10.521 3.216 -6.373 1.00 95.00 78 ILE A O 1
ATOM 660 N N . LEU A 1 79 ? 10.664 2.019 -8.265 1.00 92.44 79 LEU A N 1
ATOM 661 C CA . LEU A 1 79 ? 9.428 1.267 -8.060 1.00 92.44 79 LEU A CA 1
ATOM 662 C C . LEU A 1 79 ? 9.458 0.464 -6.750 1.00 92.44 79 LEU A C 1
ATOM 664 O O . LEU A 1 79 ? 8.491 0.484 -5.987 1.00 92.44 79 LEU A O 1
ATOM 668 N N . GLY A 1 80 ? 10.583 -0.194 -6.456 1.00 94.25 80 GLY A N 1
ATOM 669 C CA . GLY A 1 80 ? 10.788 -0.922 -5.205 1.00 94.25 80 GLY A CA 1
ATOM 670 C C . GLY A 1 80 ? 10.704 -0.011 -3.978 1.00 94.25 80 GLY A C 1
ATOM 671 O O . GLY A 1 80 ? 10.008 -0.338 -3.014 1.00 94.25 80 GLY A O 1
ATOM 672 N N . ILE A 1 81 ? 11.338 1.165 -4.032 1.00 96.44 81 ILE A N 1
ATOM 673 C CA . ILE A 1 81 ? 11.270 2.176 -2.965 1.00 96.44 81 ILE A CA 1
ATOM 674 C C . ILE A 1 81 ? 9.828 2.654 -2.763 1.00 96.44 81 ILE A C 1
ATOM 676 O O . ILE A 1 81 ? 9.378 2.763 -1.620 1.00 96.44 81 ILE A O 1
ATOM 680 N N . VAL A 1 82 ? 9.084 2.906 -3.844 1.00 94.88 82 VAL A N 1
ATOM 681 C CA . VAL A 1 82 ? 7.675 3.324 -3.778 1.00 94.88 82 VAL A CA 1
ATOM 682 C C . VAL A 1 82 ? 6.822 2.250 -3.105 1.00 94.88 82 VAL A C 1
ATOM 684 O O . VAL A 1 82 ? 6.100 2.553 -2.155 1.00 94.88 82 VAL A O 1
ATOM 687 N N . PHE A 1 83 ? 6.931 0.989 -3.529 1.00 93.50 83 PHE A N 1
ATOM 688 C CA . PHE A 1 83 ? 6.183 -0.117 -2.924 1.00 93.50 83 PHE A CA 1
ATOM 689 C C . PHE A 1 83 ? 6.514 -0.309 -1.445 1.00 93.50 83 PHE A C 1
ATOM 691 O O . PHE A 1 83 ? 5.604 -0.434 -0.621 1.00 93.50 83 PHE A O 1
ATOM 698 N N . PHE A 1 84 ? 7.798 -0.274 -1.092 1.00 94.50 84 PHE A N 1
ATOM 699 C CA . PHE A 1 84 ? 8.233 -0.376 0.296 1.00 94.50 84 PHE A CA 1
ATOM 700 C C . PHE A 1 84 ? 7.700 0.782 1.152 1.00 94.50 84 PHE A C 1
ATOM 702 O O . PHE A 1 84 ? 7.172 0.560 2.243 1.00 94.50 84 PHE A O 1
ATOM 709 N N . SER A 1 85 ? 7.761 2.010 0.630 1.00 95.00 85 SER A N 1
ATOM 710 C CA . SER A 1 85 ? 7.269 3.210 1.316 1.00 95.00 85 SER A CA 1
ATOM 711 C C . SER A 1 85 ? 5.764 3.145 1.565 1.00 95.00 85 SER A C 1
ATOM 713 O O . SER A 1 85 ? 5.314 3.431 2.672 1.00 95.00 85 SER A O 1
ATOM 715 N N . LEU A 1 86 ? 4.981 2.712 0.571 1.00 92.75 86 LEU A N 1
ATOM 716 C CA . LEU A 1 86 ? 3.533 2.532 0.712 1.00 92.75 86 LEU A CA 1
ATOM 717 C C . LEU A 1 86 ? 3.187 1.487 1.779 1.00 92.75 86 LEU A C 1
ATOM 719 O O . LEU A 1 86 ? 2.268 1.695 2.576 1.00 92.75 86 LEU A O 1
ATOM 723 N N . LEU A 1 87 ? 3.937 0.385 1.826 1.00 93.75 87 LEU A N 1
ATOM 724 C CA . LEU A 1 87 ? 3.740 -0.675 2.811 1.00 93.75 87 LEU A CA 1
ATOM 725 C C . LEU A 1 87 ? 4.040 -0.174 4.227 1.00 93.75 87 LEU A C 1
ATOM 727 O O . LEU A 1 87 ? 3.216 -0.350 5.127 1.00 93.75 87 LEU A O 1
ATOM 731 N N . LEU A 1 88 ? 5.168 0.518 4.409 1.00 94.69 88 LEU A N 1
ATOM 732 C CA . LEU A 1 88 ? 5.533 1.141 5.681 1.00 94.69 88 LEU A CA 1
ATOM 733 C C . LEU A 1 88 ? 4.502 2.177 6.128 1.00 94.69 88 LEU A C 1
ATOM 735 O O . LEU A 1 88 ? 4.045 2.123 7.269 1.00 94.69 88 LEU A O 1
ATOM 739 N N . MET A 1 89 ? 4.093 3.087 5.242 1.00 94.31 89 MET A N 1
ATOM 740 C CA . MET A 1 89 ? 3.072 4.090 5.553 1.00 94.31 89 MET A CA 1
ATOM 741 C C . MET A 1 89 ? 1.757 3.431 5.979 1.00 94.31 89 MET A C 1
ATOM 743 O O . MET A 1 89 ? 1.181 3.812 7.000 1.00 94.31 89 MET A O 1
ATOM 747 N N . GLY A 1 90 ? 1.301 2.409 5.246 1.00 91.56 90 GLY A N 1
ATOM 748 C CA . GLY A 1 90 ? 0.095 1.655 5.586 1.00 91.56 90 GLY A CA 1
ATOM 749 C C . GLY A 1 90 ? 0.201 0.952 6.940 1.00 91.56 90 GLY A C 1
ATOM 750 O O . GLY A 1 90 ? -0.730 1.010 7.748 1.00 91.56 90 GLY A O 1
ATOM 751 N N . PHE A 1 91 ? 1.349 0.335 7.223 1.00 94.38 91 PHE A N 1
ATOM 752 C CA . PHE A 1 91 ? 1.602 -0.352 8.484 1.00 94.38 91 PHE A CA 1
ATOM 753 C C . PHE A 1 91 ? 1.604 0.625 9.664 1.00 94.38 91 PHE A C 1
ATOM 755 O O . PHE A 1 91 ? 0.851 0.432 10.619 1.00 94.38 91 PHE A O 1
ATOM 762 N N . VAL A 1 92 ? 2.386 1.706 9.574 1.00 95.94 92 VAL A N 1
ATOM 763 C CA . VAL A 1 92 ? 2.497 2.728 10.625 1.00 95.94 92 VAL A CA 1
ATOM 764 C C . VAL A 1 92 ? 1.148 3.397 10.876 1.00 95.94 92 VAL A C 1
ATOM 766 O O . VAL A 1 92 ? 0.739 3.528 12.028 1.00 95.94 92 VAL A O 1
ATOM 769 N N . HIS A 1 93 ? 0.412 3.762 9.822 1.00 93.56 93 HIS A N 1
ATOM 770 C CA . HIS A 1 93 ? -0.916 4.360 9.962 1.00 93.56 93 HIS A CA 1
ATOM 771 C C . HIS A 1 93 ? -1.875 3.449 10.739 1.00 93.56 93 HIS A C 1
ATOM 773 O O . HIS A 1 93 ? -2.537 3.889 11.684 1.00 93.56 93 HIS A O 1
ATOM 779 N N . ASN A 1 94 ? -1.938 2.170 10.356 1.00 93.31 94 ASN A N 1
ATOM 780 C CA . ASN A 1 94 ? -2.799 1.195 11.017 1.00 93.31 94 ASN A CA 1
ATOM 781 C C . ASN A 1 94 ? -2.344 0.920 12.459 1.00 93.31 94 ASN A C 1
ATOM 783 O O . ASN A 1 94 ? -3.189 0.825 13.345 1.00 93.31 94 ASN A O 1
ATOM 787 N N . TYR A 1 95 ? -1.037 0.869 12.722 1.00 93.00 95 TYR A N 1
ATOM 788 C CA . TYR A 1 95 ? -0.484 0.694 14.066 1.00 93.00 95 TYR A CA 1
ATOM 789 C C . TYR A 1 95 ? -0.849 1.854 15.000 1.00 93.00 95 TYR A C 1
ATOM 791 O O . TYR A 1 95 ? -1.404 1.633 16.077 1.00 93.00 95 TYR A O 1
ATOM 799 N N . VAL A 1 96 ? -0.615 3.100 14.570 1.00 93.44 96 VAL A N 1
ATOM 800 C CA . VAL A 1 96 ? -0.944 4.302 15.355 1.00 93.44 96 VAL A CA 1
ATOM 801 C C . VAL A 1 96 ? -2.439 4.347 15.670 1.00 93.44 96 VAL A C 1
ATOM 803 O O . VAL A 1 96 ? -2.836 4.615 16.805 1.00 93.44 96 VAL A O 1
ATOM 806 N N . LYS A 1 97 ? -3.292 4.041 14.687 1.00 91.06 97 LYS A N 1
ATOM 807 C CA . LYS A 1 97 ? -4.741 4.017 14.899 1.00 91.06 97 LYS A CA 1
ATOM 808 C C . LYS A 1 97 ? -5.219 2.845 15.752 1.00 91.06 97 LYS A C 1
ATOM 810 O O . LYS A 1 97 ? -6.204 3.016 16.468 1.00 91.06 97 LYS A O 1
ATOM 815 N N . TRP A 1 98 ? -4.560 1.692 15.695 1.00 91.81 98 TRP A N 1
ATOM 816 C CA . TRP A 1 98 ? -4.848 0.575 16.592 1.00 91.81 98 TRP A CA 1
ATOM 817 C C . TRP A 1 98 ? -4.561 0.966 18.042 1.00 91.81 98 TRP A C 1
ATOM 819 O O . TRP A 1 98 ? -5.426 0.824 18.902 1.00 91.81 98 TRP A O 1
ATOM 829 N N . ILE A 1 99 ? -3.397 1.566 18.299 1.00 90.69 99 ILE A N 1
ATOM 830 C CA . ILE A 1 99 ? -3.040 2.044 19.637 1.00 90.69 99 ILE A CA 1
ATOM 831 C C . ILE A 1 99 ? -4.051 3.070 20.148 1.00 90.69 99 ILE A C 1
ATOM 833 O O . ILE A 1 99 ? -4.549 2.931 21.260 1.00 90.69 99 ILE A O 1
ATOM 837 N N . LYS A 1 100 ? -4.381 4.077 19.333 1.00 89.50 100 LYS A N 1
ATOM 838 C CA . LYS A 1 100 ? -5.251 5.183 19.749 1.00 89.50 100 LYS A CA 1
ATOM 839 C C . LYS A 1 100 ? -6.701 4.767 20.013 1.00 89.50 100 LYS A C 1
ATOM 841 O O . LYS A 1 100 ? -7.326 5.343 20.892 1.00 89.50 100 LYS A O 1
ATOM 846 N N . ASN A 1 101 ? -7.245 3.838 19.225 1.00 84.81 101 ASN A N 1
ATOM 847 C CA . ASN A 1 101 ? -8.692 3.590 19.204 1.00 84.81 101 ASN A CA 1
ATOM 848 C C . ASN A 1 101 ? -9.109 2.215 19.743 1.00 84.81 101 ASN A C 1
ATOM 850 O O . ASN A 1 101 ? -10.297 2.003 19.941 1.00 84.81 101 ASN A O 1
ATOM 854 N N . GLU A 1 102 ? -8.183 1.262 19.879 1.00 83.69 102 GLU A N 1
ATOM 855 C CA . GLU A 1 102 ? -8.533 -0.150 20.115 1.00 83.69 102 GLU A CA 1
ATOM 856 C C . GLU A 1 102 ? -7.681 -0.825 21.205 1.00 83.69 102 GLU A C 1
ATOM 858 O O . GLU A 1 102 ? -8.106 -1.835 21.746 1.00 83.69 102 GLU A O 1
ATOM 863 N N . LYS A 1 103 ? -6.471 -0.334 21.516 1.00 74.75 103 LYS A N 1
ATOM 864 C CA . LYS A 1 103 ? -5.575 -0.984 22.497 1.00 74.75 103 LYS A CA 1
ATOM 865 C C . LYS A 1 103 ? -5.824 -0.551 23.948 1.00 74.75 103 LYS A C 1
ATOM 867 O O . LYS A 1 103 ? -5.521 -1.314 24.859 1.00 74.75 103 LYS A O 1
ATOM 872 N N . TYR A 1 104 ? -6.301 0.676 24.149 1.00 62.66 104 TYR A N 1
ATOM 873 C CA . TYR A 1 104 ? -6.525 1.279 25.473 1.00 62.66 104 TYR A CA 1
ATOM 874 C C . TYR A 1 104 ? -8.007 1.549 25.773 1.00 62.66 104 TYR A C 1
ATOM 876 O O . TYR A 1 104 ? -8.313 2.308 26.689 1.00 62.66 104 TYR A O 1
ATOM 884 N N . VAL A 1 105 ? -8.900 0.959 24.976 1.00 57.22 105 VAL A N 1
ATOM 885 C CA . VAL A 1 105 ? -10.351 0.909 25.201 1.00 57.22 105 VAL A CA 1
ATOM 886 C C . VAL A 1 105 ? -10.678 -0.489 25.699 1.00 57.22 105 VAL A C 1
ATOM 888 O O . VAL A 1 105 ? -11.451 -0.593 26.671 1.00 57.22 105 VAL A O 1
#

Organism: NCBI:txid94136

pLDDT: mean 87.37, std 7.62, range [57.22, 96.44]

Foldseek 3Di:
DPVVVVVVVVVVVCVVVVVVLLVVCVPPAADPDDDDPRLNSHQLVVQLVVLVVCPVVLVVVLVVCVVPPPDDPVVSVVSVVVSVVVSVVSNVVSVVRCVVPPVVD